Protein AF-A0A7J9EXU0-F1 (afdb_monomer_lite)

pLDDT: mean 96.61, std 2.68, range [82.62, 98.25]

Structure (mmCIF, N/CA/C/O backbone):
data_AF-A0A7J9EXU0-F1
#
_entry.id   AF-A0A7J9EXU0-F1
#
loop_
_atom_site.group_PDB
_atom_site.id
_atom_site.type_symbol
_atom_site.label_atom_id
_atom_site.label_alt_id
_atom_site.label_comp_id
_atom_site.label_asym_id
_atom_site.label_entity_id
_atom_site.label_seq_id
_atom_site.pdbx_PDB_ins_code
_atom_site.Cartn_x
_atom_site.Cartn_y
_atom_site.Cartn_z
_atom_site.occupancy
_atom_site.B_iso_or_equiv
_atom_site.auth_seq_id
_atom_site.auth_comp_id
_atom_site.auth_asym_id
_atom_site.auth_atom_id
_atom_site.pdbx_PDB_model_num
ATOM 1 N N . MET A 1 1 ? -17.744 -6.884 1.687 1.00 89.62 1 MET A N 1
ATOM 2 C CA . MET A 1 1 ? -17.526 -6.542 3.108 1.00 89.62 1 MET A CA 1
ATOM 3 C C . MET A 1 1 ? -18.803 -5.915 3.644 1.00 89.62 1 MET A C 1
ATOM 5 O O . MET A 1 1 ? -19.224 -4.924 3.045 1.00 89.62 1 MET A O 1
ATOM 9 N N . PRO A 1 2 ? -19.442 -6.515 4.667 1.00 94.62 2 PRO A N 1
ATOM 10 C CA . PRO A 1 2 ? -20.587 -5.922 5.361 1.00 94.62 2 PRO A CA 1
ATOM 11 C C . PRO A 1 2 ? -20.225 -4.572 5.988 1.00 94.62 2 PRO A C 1
ATOM 13 O O . PRO A 1 2 ? -19.055 -4.322 6.266 1.00 94.62 2 PRO A O 1
ATOM 16 N N . GLU A 1 3 ? -21.217 -3.709 6.180 1.00 93.44 3 GLU A N 1
ATOM 17 C CA . GLU A 1 3 ? -21.029 -2.424 6.857 1.00 93.44 3 GLU A CA 1
ATOM 18 C C . GLU A 1 3 ? -21.104 -2.575 8.386 1.00 93.44 3 GLU A C 1
ATOM 20 O O . GLU A 1 3 ? -21.864 -3.422 8.868 1.00 93.44 3 GLU A O 1
ATOM 25 N N . PRO A 1 4 ? -20.358 -1.749 9.149 1.00 93.75 4 PRO A N 1
ATOM 26 C CA . PRO A 1 4 ? -19.393 -0.735 8.694 1.00 93.75 4 PRO A CA 1
ATOM 27 C C . PRO A 1 4 ? -18.052 -1.345 8.242 1.00 93.75 4 PRO A C 1
ATOM 29 O O . PRO A 1 4 ? -17.589 -2.337 8.803 1.00 93.75 4 PRO A O 1
ATOM 32 N N . ARG A 1 5 ? -17.423 -0.747 7.219 1.00 96.31 5 ARG A N 1
ATOM 33 C CA . ARG A 1 5 ? -16.119 -1.180 6.682 1.00 96.31 5 ARG A CA 1
ATOM 34 C C . ARG A 1 5 ? -15.144 -0.013 6.574 1.00 96.31 5 ARG A C 1
ATOM 36 O O . ARG A 1 5 ? -15.571 1.096 6.271 1.00 96.31 5 ARG A O 1
ATOM 43 N N . TRP A 1 6 ? -13.859 -0.321 6.736 1.00 97.06 6 TRP A N 1
ATOM 44 C CA . TRP A 1 6 ? -12.744 0.621 6.633 1.00 97.06 6 TRP A CA 1
ATOM 45 C C . TRP A 1 6 ? -11.619 0.047 5.779 1.00 97.06 6 TRP A C 1
ATOM 47 O O . TRP A 1 6 ? -11.536 -1.170 5.580 1.00 97.06 6 TRP A O 1
ATOM 57 N N . VAL A 1 7 ? -10.748 0.919 5.286 1.00 97.94 7 VAL A N 1
ATOM 58 C CA . VAL A 1 7 ? -9.613 0.574 4.433 1.00 97.94 7 VAL A CA 1
ATOM 59 C C . VAL A 1 7 ? -8.356 1.288 4.918 1.00 97.94 7 VAL A C 1
ATOM 61 O O . VAL A 1 7 ? -8.317 2.511 5.044 1.00 97.94 7 VAL A O 1
ATOM 64 N N . ILE A 1 8 ? -7.295 0.506 5.121 1.00 98.06 8 ILE A N 1
ATOM 65 C CA . ILE A 1 8 ? -5.949 1.002 5.413 1.00 98.06 8 ILE A CA 1
ATOM 66 C C . ILE A 1 8 ? -5.077 0.752 4.182 1.00 98.06 8 ILE A C 1
ATOM 68 O O . ILE A 1 8 ? -4.993 -0.375 3.691 1.00 98.06 8 ILE A O 1
ATOM 72 N N . SER A 1 9 ? -4.417 1.795 3.688 1.00 98.25 9 SER A N 1
ATOM 73 C CA . SER A 1 9 ? -3.420 1.693 2.627 1.00 98.25 9 SER A CA 1
ATOM 74 C C . SER A 1 9 ? -2.024 1.589 3.237 1.00 98.25 9 SER A C 1
ATOM 76 O O . SER A 1 9 ? -1.559 2.513 3.902 1.00 98.25 9 SER A O 1
ATOM 78 N N . MET A 1 10 ? -1.354 0.454 3.027 1.00 98.19 10 MET A N 1
ATOM 79 C CA . MET A 1 10 ? -0.051 0.154 3.621 1.00 98.19 10 MET A CA 1
ATOM 80 C C . MET A 1 10 ? 1.066 0.215 2.576 1.00 98.19 10 MET A C 1
ATOM 82 O O . MET A 1 10 ? 1.131 -0.587 1.644 1.00 98.19 10 MET A O 1
ATOM 86 N N . GLY A 1 11 ? 1.997 1.138 2.787 1.00 98.06 11 GLY A N 1
ATOM 87 C CA . GLY A 1 11 ? 3.214 1.278 2.004 1.00 98.06 11 GLY A CA 1
ATOM 88 C C . GLY A 1 11 ? 3.082 2.180 0.775 1.00 98.06 11 GLY A C 1
ATOM 89 O O . GLY A 1 11 ? 2.001 2.455 0.255 1.00 98.06 11 GLY A O 1
ATOM 90 N N . SER A 1 12 ? 4.229 2.647 0.285 1.00 97.50 12 SER A N 1
ATOM 91 C CA . SER A 1 12 ? 4.343 3.638 -0.790 1.00 97.50 12 SER A CA 1
ATOM 92 C C . SER A 1 12 ? 3.668 3.185 -2.086 1.00 97.50 12 SER A C 1
ATOM 94 O O . SER A 1 12 ? 3.034 3.995 -2.764 1.00 97.50 12 SER A O 1
ATOM 96 N N . CYS A 1 13 ? 3.757 1.891 -2.408 1.00 98.00 13 CYS A N 1
ATOM 97 C CA . CYS A 1 13 ? 3.111 1.300 -3.577 1.00 98.00 13 CYS A CA 1
ATOM 98 C C . CYS A 1 13 ? 1.582 1.401 -3.503 1.00 98.00 13 CYS A C 1
ATOM 100 O O . CYS A 1 13 ? 0.963 1.825 -4.475 1.00 98.00 13 CYS A O 1
ATOM 102 N N . ALA A 1 14 ? 0.972 1.070 -2.362 1.00 97.75 14 ALA A N 1
ATOM 103 C CA . ALA A 1 14 ? -0.479 1.147 -2.195 1.00 97.75 14 ALA A CA 1
ATOM 104 C C . ALA A 1 14 ? -0.971 2.597 -2.074 1.00 97.75 14 ALA A C 1
ATOM 106 O O . ALA A 1 14 ? -2.005 2.932 -2.641 1.00 97.75 14 ALA A O 1
ATOM 107 N N . ASN A 1 15 ? -0.199 3.471 -1.419 1.00 97.62 15 ASN A N 1
ATOM 108 C CA . ASN A 1 15 ? -0.583 4.868 -1.196 1.00 97.62 15 ASN A CA 1
ATOM 109 C C . ASN A 1 15 ? -0.597 5.698 -2.487 1.00 97.62 15 ASN A C 1
ATOM 111 O O . ASN A 1 15 ? -1.347 6.659 -2.584 1.00 97.62 15 ASN A O 1
ATOM 115 N N . GLY A 1 16 ? 0.244 5.367 -3.473 1.00 97.38 16 GLY A N 1
ATOM 116 C CA . GLY A 1 16 ? 0.360 6.196 -4.677 1.00 97.38 16 GLY A CA 1
ATOM 117 C C . GLY A 1 16 ? 1.103 5.566 -5.850 1.00 97.38 16 GLY A C 1
ATOM 118 O O . GLY A 1 16 ? 1.608 6.285 -6.708 1.00 97.38 16 GLY A O 1
ATOM 119 N N . GLY A 1 17 ? 1.239 4.241 -5.902 1.00 97.25 17 GLY A N 1
ATOM 120 C CA . GLY A 1 17 ? 2.061 3.526 -6.890 1.00 97.25 17 GLY A CA 1
ATOM 121 C C . GLY A 1 17 ? 3.547 3.435 -6.515 1.00 97.25 17 GLY A C 1
ATOM 122 O O . GLY A 1 17 ? 4.256 2.569 -7.027 1.00 97.25 17 GLY A O 1
ATOM 123 N N . GLY A 1 18 ? 4.008 4.263 -5.571 1.00 97.06 18 GLY A N 1
ATOM 124 C CA . GLY A 1 18 ? 5.327 4.168 -4.946 1.00 97.06 18 GLY A CA 1
ATOM 125 C C . GLY A 1 18 ? 6.472 4.174 -5.953 1.00 97.06 18 GLY A C 1
ATOM 126 O O . GLY A 1 18 ? 6.504 4.981 -6.879 1.00 97.06 18 GLY A O 1
ATOM 127 N N . TYR A 1 19 ? 7.404 3.236 -5.786 1.00 97.56 19 TYR A N 1
ATOM 128 C CA . TYR A 1 19 ? 8.559 3.077 -6.673 1.00 97.56 19 TYR A CA 1
ATOM 129 C C . TYR A 1 19 ? 8.169 2.833 -8.145 1.00 97.56 19 TYR A C 1
ATOM 131 O O . TYR A 1 19 ? 8.913 3.181 -9.057 1.00 97.56 19 TYR A O 1
ATOM 139 N N . TYR A 1 20 ? 6.969 2.299 -8.389 1.00 98.00 20 TYR A N 1
ATOM 140 C CA . TYR A 1 20 ? 6.470 1.949 -9.717 1.00 98.00 20 TYR A CA 1
ATOM 141 C C . TYR A 1 20 ? 5.442 2.948 -10.267 1.00 98.00 20 TYR A C 1
ATOM 143 O O . TYR A 1 20 ? 4.676 2.605 -11.166 1.00 98.00 20 TYR A O 1
ATOM 151 N N . HIS A 1 21 ? 5.417 4.188 -9.768 1.00 97.06 21 HIS A N 1
ATOM 152 C CA . HIS A 1 21 ? 4.413 5.204 -10.120 1.00 97.06 21 HIS A CA 1
ATOM 153 C C . HIS A 1 21 ? 4.227 5.436 -11.637 1.00 97.06 21 HIS A C 1
ATOM 155 O O . HIS A 1 21 ? 3.124 5.735 -12.104 1.00 97.06 21 HIS A O 1
ATOM 161 N N . TYR A 1 22 ? 5.302 5.288 -12.415 1.00 97.88 22 TYR A N 1
ATOM 162 C CA . TYR A 1 22 ? 5.303 5.487 -13.869 1.00 97.88 22 TYR A CA 1
ATOM 163 C C . TYR A 1 22 ? 5.200 4.188 -14.679 1.00 97.88 22 TYR A C 1
ATOM 165 O O . TYR A 1 22 ? 5.262 4.236 -15.906 1.00 97.88 22 TYR A O 1
ATOM 173 N N . SER A 1 23 ? 5.036 3.034 -14.027 1.00 98.12 23 SER A N 1
ATOM 174 C CA . SER A 1 23 ? 4.807 1.775 -14.735 1.00 98.12 23 SER A CA 1
ATOM 175 C C . SER A 1 23 ? 3.456 1.795 -15.453 1.00 98.12 23 SER A C 1
ATOM 177 O O . SER A 1 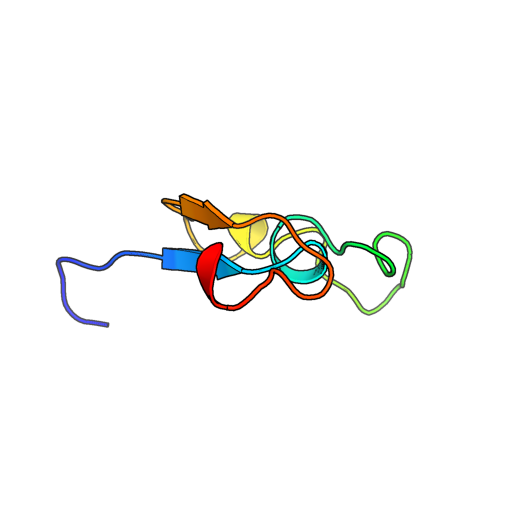23 ? 2.469 2.324 -14.941 1.00 98.12 23 SER A O 1
ATOM 179 N N . TYR A 1 24 ? 3.398 1.169 -16.628 1.00 97.94 24 TYR A N 1
ATOM 180 C CA . TYR A 1 24 ? 2.168 1.026 -17.410 1.00 97.94 24 TYR A CA 1
ATOM 181 C C . TYR A 1 24 ? 1.137 0.111 -16.732 1.00 97.94 24 TYR A C 1
ATOM 183 O O . TYR A 1 24 ? -0.048 0.177 -17.044 1.00 97.94 24 TYR A O 1
ATOM 191 N N . SER A 1 25 ? 1.588 -0.752 -15.820 1.00 97.75 25 SER A N 1
ATOM 192 C CA . SER A 1 25 ? 0.779 -1.803 -15.202 1.00 97.75 25 SER A CA 1
ATOM 193 C C . SER A 1 25 ? 0.402 -1.517 -13.746 1.00 97.75 25 SER A C 1
ATOM 195 O O . SER A 1 25 ? -0.036 -2.430 -13.048 1.00 97.75 25 SER A O 1
ATOM 197 N N . VAL A 1 26 ? 0.610 -0.291 -13.250 1.00 97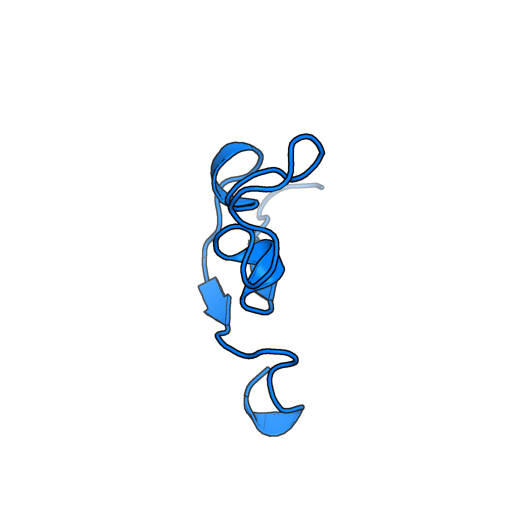.88 26 VAL A N 1
ATOM 198 C CA . VAL A 1 26 ? 0.410 0.052 -11.833 1.00 97.88 26 VAL A CA 1
ATOM 199 C C . VAL A 1 26 ? -0.621 1.161 -11.677 1.00 97.88 26 VAL A C 1
ATOM 201 O O . VAL A 1 26 ? -0.521 2.230 -12.280 1.00 97.88 26 VAL A O 1
ATOM 204 N N . VAL A 1 27 ? -1.605 0.916 -10.811 1.00 97.50 27 VAL A N 1
ATOM 205 C CA . VAL A 1 27 ? -2.539 1.951 -10.369 1.00 97.50 27 VAL A CA 1
ATOM 206 C C . VAL A 1 27 ? -1.816 2.857 -9.374 1.00 97.50 27 VAL A C 1
ATOM 208 O O . VAL A 1 27 ? -1.201 2.394 -8.415 1.00 97.50 27 VAL A O 1
ATOM 211 N N . ARG A 1 28 ? -1.877 4.169 -9.609 1.00 97.50 28 ARG A N 1
ATOM 212 C CA . ARG A 1 28 ? -1.199 5.193 -8.801 1.00 97.50 28 ARG A CA 1
ATOM 213 C C . ARG A 1 28 ? -1.977 5.496 -7.518 1.00 97.50 28 ARG A C 1
ATOM 215 O O . ARG A 1 28 ? -2.456 6.616 -7.355 1.00 97.50 28 ARG A O 1
ATOM 222 N N . GLY A 1 29 ? -2.090 4.485 -6.662 1.00 97.38 29 GLY A N 1
ATOM 223 C CA . GLY A 1 29 ? -2.816 4.529 -5.396 1.00 97.38 29 GLY A CA 1
ATOM 224 C C . GLY A 1 29 ? -4.081 3.666 -5.404 1.00 97.38 29 GLY A C 1
ATOM 225 O O . GLY A 1 29 ? -4.799 3.600 -6.405 1.00 97.38 29 GLY A O 1
ATOM 226 N N . CYS A 1 30 ? -4.342 2.963 -4.300 1.00 97.62 30 CYS A N 1
ATOM 227 C CA . CYS A 1 30 ? -5.577 2.195 -4.118 1.00 97.62 30 CYS A CA 1
ATOM 228 C C . CYS A 1 30 ? -6.797 3.093 -3.850 1.00 97.62 30 CYS A C 1
ATOM 230 O O . CYS A 1 30 ? -7.923 2.664 -4.093 1.00 97.62 30 CYS A O 1
ATOM 232 N N . ASP A 1 31 ? -6.563 4.345 -3.455 1.00 97.31 31 ASP A N 1
ATOM 233 C CA . ASP A 1 31 ? -7.541 5.423 -3.264 1.00 97.31 31 ASP A CA 1
ATOM 234 C C . ASP A 1 31 ? -8.402 5.703 -4.505 1.00 97.31 31 ASP A C 1
ATOM 236 O O . ASP A 1 31 ? -9.557 6.113 -4.404 1.00 97.31 31 ASP A O 1
ATOM 240 N N . ARG A 1 32 ? -7.874 5.413 -5.697 1.00 97.94 32 ARG A N 1
ATOM 241 C CA . ARG A 1 32 ? -8.615 5.506 -6.965 1.00 97.94 32 ARG A CA 1
ATOM 242 C C . ARG A 1 32 ? -9.641 4.392 -7.167 1.00 97.94 32 ARG A C 1
ATOM 244 O O . A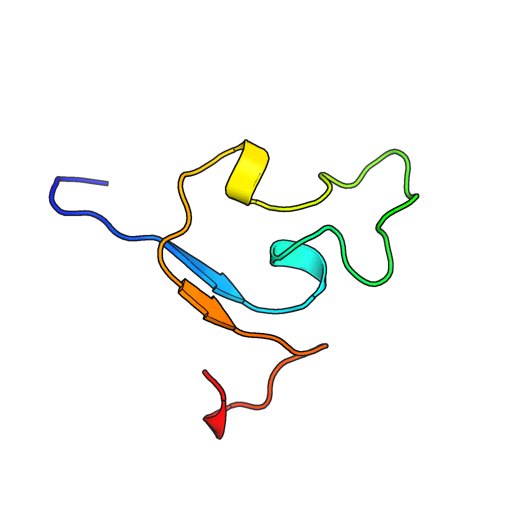RG A 1 32 ? -10.468 4.500 -8.068 1.00 97.94 32 ARG A O 1
ATOM 251 N N . ILE A 1 33 ? -9.549 3.307 -6.399 1.00 98.00 33 ILE A N 1
ATOM 252 C CA . ILE A 1 33 ? -10.375 2.099 -6.541 1.00 98.00 33 ILE A CA 1
ATOM 253 C C . ILE A 1 33 ? -11.300 1.925 -5.335 1.00 98.00 33 ILE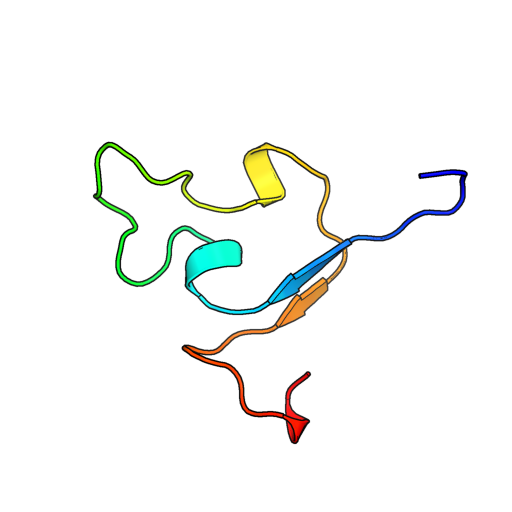 A C 1
ATOM 255 O O . ILE A 1 33 ? -12.458 1.543 -5.493 1.00 98.00 33 ILE A O 1
ATOM 259 N N . VAL A 1 34 ? -10.796 2.200 -4.133 1.00 97.44 34 VAL A N 1
ATOM 260 C CA . VAL A 1 34 ? -11.533 2.089 -2.872 1.00 97.44 34 VAL A CA 1
ATOM 261 C C . VAL A 1 34 ? -11.304 3.335 -2.015 1.00 97.44 34 VAL A C 1
ATOM 263 O O . VAL A 1 34 ? -10.198 3.868 -2.019 1.00 97.44 34 VAL A O 1
ATOM 266 N N . PRO A 1 35 ? -12.311 3.805 -1.258 1.00 97.12 35 PRO A N 1
ATOM 267 C CA . PRO A 1 35 ? -12.115 4.903 -0.319 1.00 97.12 35 PRO A CA 1
ATOM 268 C C . PRO A 1 35 ? -11.194 4.438 0.815 1.00 97.12 35 PRO A C 1
ATOM 270 O O . PRO A 1 35 ? -11.498 3.451 1.480 1.00 97.12 35 PRO A O 1
ATOM 273 N N . VAL A 1 36 ? -10.066 5.126 0.995 1.00 97.88 36 VAL A N 1
ATOM 274 C CA . VAL A 1 36 ? -9.060 4.828 2.026 1.00 97.88 36 VAL A CA 1
ATOM 275 C C . VAL A 1 36 ? -9.267 5.745 3.226 1.00 97.88 36 VAL A C 1
ATOM 277 O O . VAL A 1 36 ? -9.360 6.959 3.058 1.00 97.88 36 VAL A O 1
ATOM 280 N N . ASP A 1 37 ? -9.274 5.171 4.427 1.00 98.19 37 ASP A N 1
ATOM 281 C CA . ASP A 1 37 ? -9.415 5.911 5.682 1.00 98.19 37 ASP A CA 1
ATOM 282 C C . ASP A 1 37 ? -8.057 6.309 6.275 1.00 98.19 37 ASP A C 1
ATOM 284 O O . ASP A 1 37 ? -7.896 7.414 6.790 1.00 98.19 37 ASP A O 1
ATOM 288 N N . ILE A 1 38 ? -7.066 5.411 6.211 1.00 98.00 38 ILE A N 1
ATOM 289 C CA . ILE A 1 38 ? -5.748 5.598 6.836 1.00 98.00 38 ILE A CA 1
ATOM 290 C C . ILE A 1 38 ? -4.641 5.221 5.851 1.00 98.00 38 ILE A C 1
ATOM 292 O O . ILE A 1 38 ? -4.704 4.179 5.199 1.00 98.00 38 ILE A O 1
ATOM 296 N N . TYR A 1 39 ? -3.591 6.043 5.793 1.00 98.00 39 TYR A N 1
ATOM 297 C CA . TYR A 1 39 ? -2.385 5.782 5.008 1.00 98.00 39 TYR A CA 1
ATOM 298 C C . TYR A 1 39 ? -1.192 5.526 5.927 1.00 98.00 39 TYR A C 1
ATOM 300 O O . TYR A 1 39 ? -0.817 6.391 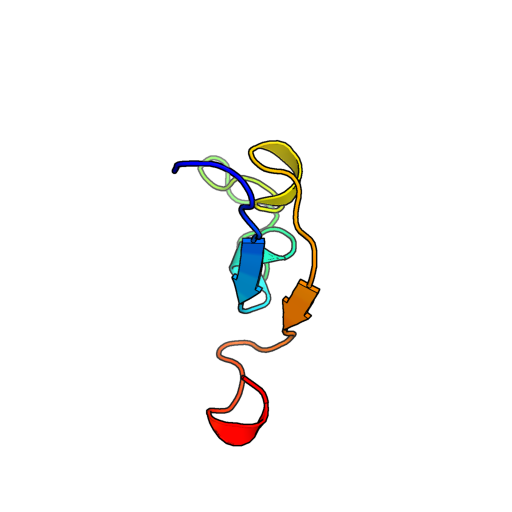6.716 1.00 98.00 39 TYR A O 1
ATOM 308 N N . VAL A 1 40 ? -0.554 4.367 5.773 1.00 98.00 40 VAL A N 1
ATOM 309 C CA . VAL A 1 40 ? 0.684 4.005 6.474 1.00 98.00 40 VAL A CA 1
ATOM 310 C C . VAL A 1 40 ? 1.856 4.134 5.495 1.00 98.00 40 VAL A C 1
ATOM 312 O O . VAL A 1 40 ? 1.935 3.371 4.526 1.00 98.00 40 VAL A O 1
ATOM 315 N N . PRO A 1 41 ? 2.761 5.113 5.665 1.00 97.25 41 PRO A N 1
ATOM 316 C CA . PRO A 1 41 ? 3.896 5.299 4.766 1.00 97.25 41 PRO A CA 1
ATOM 317 C C . PRO A 1 41 ? 5.038 4.308 5.052 1.00 97.25 41 PRO A C 1
ATOM 319 O O . PRO A 1 41 ? 5.364 4.036 6.201 1.00 97.25 41 PRO A O 1
ATOM 322 N N . GLY A 1 42 ? 5.697 3.812 3.997 1.00 97.12 42 GLY A N 1
ATOM 323 C CA . GLY A 1 42 ? 6.917 2.994 4.097 1.00 97.12 42 GLY A CA 1
ATOM 324 C C . GLY A 1 42 ? 7.174 2.118 2.865 1.00 97.12 42 GLY A C 1
ATOM 325 O O . GLY A 1 42 ? 6.301 1.988 2.011 1.00 97.12 42 GLY A O 1
ATOM 326 N N . CYS A 1 43 ? 8.368 1.529 2.726 1.00 96.25 43 CYS A N 1
ATOM 327 C CA . CYS A 1 43 ? 8.719 0.674 1.579 1.00 96.25 43 CYS A CA 1
ATOM 328 C C . CYS A 1 43 ? 9.704 -0.471 1.935 1.00 96.25 43 CYS A C 1
ATOM 330 O O . CYS A 1 43 ? 10.850 -0.440 1.482 1.00 96.25 43 CYS A O 1
ATOM 332 N N . PRO A 1 44 ? 9.276 -1.496 2.701 1.00 93.94 44 PRO A N 1
ATOM 333 C CA . PRO A 1 44 ? 7.986 -1.602 3.392 1.00 93.94 44 PRO A CA 1
ATOM 334 C C . PRO A 1 44 ? 7.952 -0.737 4.670 1.00 93.94 44 PRO A C 1
ATOM 336 O O . PRO A 1 44 ? 9.010 -0.350 5.169 1.00 93.94 44 PRO A O 1
ATOM 339 N N . PRO A 1 45 ? 6.766 -0.360 5.182 1.00 96.31 45 PRO A N 1
ATOM 340 C CA . PRO A 1 45 ? 6.667 0.223 6.522 1.00 96.31 45 PRO A CA 1
ATOM 341 C C . PRO A 1 45 ? 7.179 -0.776 7.566 1.00 96.31 45 PRO A C 1
ATOM 343 O O . PRO A 1 45 ? 7.048 -1.989 7.385 1.00 96.31 45 PRO A O 1
ATOM 346 N N . THR A 1 46 ? 7.798 -0.272 8.636 1.00 97.19 46 THR A N 1
ATOM 347 C CA . THR A 1 46 ? 8.217 -1.120 9.759 1.00 97.19 46 THR A CA 1
ATOM 348 C C . THR A 1 46 ? 6.992 -1.730 10.431 1.00 97.19 46 THR A C 1
ATOM 350 O O . THR A 1 46 ? 5.903 -1.163 10.379 1.00 97.19 46 THR A O 1
ATOM 353 N N . ALA A 1 47 ? 7.167 -2.880 11.085 1.00 96.06 47 ALA A N 1
ATOM 354 C CA . ALA A 1 47 ? 6.064 -3.543 11.776 1.00 96.06 47 A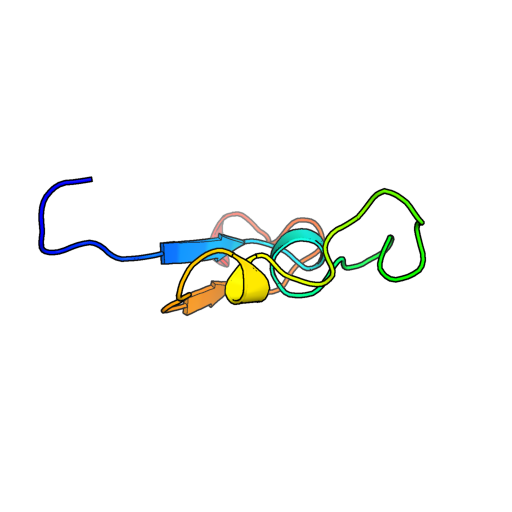LA A CA 1
ATOM 355 C C . ALA A 1 47 ? 5.454 -2.671 12.887 1.00 96.06 47 ALA A C 1
ATOM 357 O O . ALA A 1 47 ? 4.259 -2.735 13.102 1.00 96.06 47 ALA A O 1
ATOM 358 N N . GLU A 1 48 ? 6.260 -1.838 13.551 1.00 94.88 48 GLU A N 1
ATOM 359 C CA . GLU A 1 48 ? 5.788 -0.891 14.573 1.00 94.88 48 GLU A CA 1
ATOM 360 C C . GLU A 1 48 ? 5.034 0.314 13.992 1.00 94.88 48 GLU A C 1
ATOM 362 O O . GLU A 1 48 ? 4.303 0.986 14.712 1.00 94.88 48 GLU A O 1
ATOM 367 N N . ALA A 1 49 ? 5.251 0.628 12.709 1.00 90.81 49 ALA A N 1
ATOM 368 C CA . ALA A 1 49 ? 4.565 1.724 12.030 1.00 90.81 49 ALA A CA 1
ATOM 369 C C . ALA A 1 49 ? 3.200 1.307 11.458 1.00 90.81 49 ALA A C 1
ATOM 371 O O . ALA A 1 49 ? 2.452 2.181 11.018 1.00 90.81 49 ALA A O 1
ATOM 372 N N . LEU A 1 50 ? 2.908 0.002 11.431 1.00 82.62 50 LEU A N 1
ATOM 373 C CA . LEU A 1 50 ? 1.601 -0.555 11.086 1.00 82.62 50 LEU A CA 1
ATOM 374 C C . LEU A 1 50 ? 0.766 -0.762 12.353 1.00 82.62 50 LEU A C 1
ATOM 376 O O . LEU A 1 50 ? -0.417 -0.362 12.316 1.00 82.62 50 LEU A O 1
#

Radius of gyration: 11.71 Å; chains: 1; bounding box: 30×13×32 Å

Organism: NCBI:txid34281

Sequence (50 aa):
MPEPRWVISMGSCANGGGYYHYSYSVVRGCDRIVPVDIYVPGCPPTAEAL

InterPro domains:
  IPR006137 NADH:ubiquinone oxidoreductase-like, 20kDa subunit [PF01058] (1-49)
  IPR006138 NADH-ubiquinone oxidoreductase, 20 Kd subunit [PS01150] (29-45)

Secondary structure (DSSP, 8-state):
-PSS---EEESHHHHH-GGGTT-TT--S-GGGTS--SEEE--SSPPGGG-

Foldseek 3Di:
DDPPDAAEQFEQCQQANHPNNPPPPGHGHCCVVDPHDYYQYDPHHDPVSD